Protein AF-A0A075MMC0-F1 (afdb_monomer_lite)

InterPro domains:
  IPR011051 RmlC-like cupin domain superfamily [SSF51182] (1-125)
  IPR016305 Mannose-6-phosphate isomerase [PR00714] (98-113)
  IPR016305 Mannose-6-phosphate isomerase [PR00714] (115-125)
  IPR016305 Mannose-6-phosphate isomerase [PTHR10309] (1-125)
  IPR046458 Phosphomannose isomerase type I, helical insertion domain [PF20512] (20-115)

Radius of gyration: 14.95 Å; chains: 1; bounding box: 38×43×37 Å

Foldseek 3Di:
DPPLVLLLLLCVLQVLLVVQQDVVLSCCLNVLQDPPDDPPDPNNVSNVVSVCSSLVSLVPDDLVSLQVSLVVNLVCCVVPVVSQVVSPVCLSVVLVVVCVVVPSDSCSPCVRRPDDPDDDDVPGD

Organism: Candida albicans (NCBI:txid5476)

Structure (mmCIF, N/CA/C/O backbone):
data_AF-A0A075MMC0-F1
#
_entry.id   AF-A0A075MMC0-F1
#
loop_
_atom_site.group_PDB
_atom_site.id
_atom_site.type_symbol
_atom_site.label_atom_id
_atom_site.label_alt_id
_atom_site.label_comp_id
_atom_site.label_asym_id
_atom_site.label_entity_id
_atom_site.label_seq_id
_atom_site.pdbx_PDB_ins_code
_atom_site.Cartn_x
_atom_site.Cartn_y
_atom_site.Cartn_z
_atom_site.occupancy
_atom_site.B_iso_or_equiv
_atom_site.auth_seq_id
_atom_site.auth_comp_id
_atom_site.auth_asym_id
_atom_site.auth_atom_id
_atom_site.pdbx_PDB_model_num
ATOM 1 N N . PHE A 1 1 ? 8.161 -6.927 -3.912 1.00 97.19 1 PHE A N 1
ATOM 2 C CA . PHE A 1 1 ? 7.256 -5.763 -3.923 1.00 97.19 1 PHE A CA 1
ATOM 3 C C . PHE A 1 1 ? 6.341 -5.840 -5.132 1.00 97.19 1 PHE A C 1
ATOM 5 O O . PHE A 1 1 ? 6.739 -6.450 -6.124 1.00 97.19 1 PHE A O 1
ATOM 12 N N . LYS A 1 2 ? 5.139 -5.261 -5.037 1.00 98.06 2 LYS A N 1
ATOM 13 C CA . LYS A 1 2 ? 4.260 -5.041 -6.195 1.00 98.06 2 LYS A CA 1
ATOM 14 C C . LYS A 1 2 ? 4.931 -4.106 -7.220 1.00 98.06 2 LYS A C 1
ATOM 16 O O . LYS A 1 2 ? 5.864 -3.386 -6.848 1.00 98.06 2 LYS A O 1
ATOM 21 N N . PRO A 1 3 ? 4.483 -4.104 -8.488 1.00 98.00 3 PRO A N 1
ATOM 22 C CA . PRO A 1 3 ? 4.891 -3.106 -9.477 1.00 98.00 3 PRO A CA 1
ATOM 23 C C . PRO A 1 3 ? 4.698 -1.667 -8.972 1.00 98.00 3 PRO A C 1
ATOM 25 O O . PRO A 1 3 ? 3.774 -1.392 -8.204 1.00 98.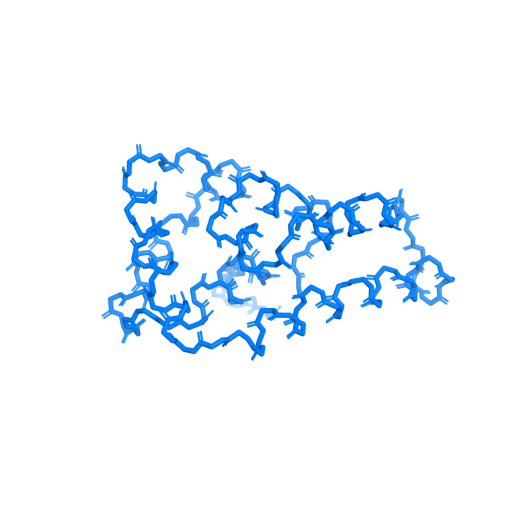00 3 PRO A O 1
ATOM 28 N N . LEU A 1 4 ? 5.580 -0.746 -9.375 1.00 97.88 4 LEU A N 1
ATOM 29 C CA . LEU A 1 4 ? 5.611 0.616 -8.819 1.00 97.88 4 LEU A CA 1
ATOM 30 C C . LEU A 1 4 ? 4.341 1.419 -9.132 1.00 97.88 4 LEU A C 1
ATOM 32 O O . LEU A 1 4 ? 3.922 2.223 -8.309 1.00 97.88 4 LEU A O 1
ATOM 36 N N . ASP A 1 5 ? 3.702 1.168 -10.272 1.00 97.06 5 ASP A N 1
ATOM 37 C CA . ASP A 1 5 ? 2.404 1.733 -10.649 1.00 97.06 5 ASP A CA 1
ATOM 38 C C . ASP A 1 5 ? 1.282 1.276 -9.701 1.00 97.06 5 ASP A C 1
ATOM 40 O O . ASP A 1 5 ? 0.471 2.091 -9.253 1.00 97.06 5 ASP A O 1
ATOM 44 N N . GLN A 1 6 ? 1.278 -0.001 -9.300 1.00 97.38 6 GLN A N 1
ATOM 45 C CA . GLN A 1 6 ? 0.334 -0.507 -8.300 1.00 97.38 6 GLN A CA 1
ATOM 46 C C . GLN A 1 6 ? 0.608 0.075 -6.913 1.00 97.38 6 GLN A C 1
ATOM 48 O O . GLN A 1 6 ? -0.334 0.376 -6.177 1.00 97.38 6 GLN A O 1
ATOM 53 N N . LEU A 1 7 ? 1.880 0.252 -6.546 1.00 98.12 7 LEU A N 1
ATOM 54 C CA . LEU A 1 7 ? 2.247 0.898 -5.285 1.00 98.12 7 LEU A CA 1
ATOM 55 C C . LEU A 1 7 ? 1.832 2.370 -5.271 1.00 98.12 7 LEU A C 1
ATOM 57 O O . LEU A 1 7 ? 1.249 2.811 -4.288 1.00 98.12 7 LEU A O 1
ATOM 61 N N . ALA A 1 8 ? 2.050 3.104 -6.364 1.00 98.00 8 ALA A N 1
ATOM 62 C CA . ALA A 1 8 ? 1.614 4.491 -6.509 1.00 98.00 8 ALA A CA 1
ATOM 63 C C . ALA A 1 8 ? 0.089 4.622 -6.371 1.00 98.00 8 ALA A C 1
ATOM 65 O O . ALA A 1 8 ? -0.395 5.471 -5.619 1.00 98.00 8 ALA A O 1
ATOM 66 N N . LYS A 1 9 ? -0.676 3.732 -7.021 1.00 97.56 9 LYS A N 1
ATOM 67 C CA . LYS A 1 9 ? -2.131 3.648 -6.832 1.00 97.56 9 LYS A CA 1
ATOM 68 C C . LYS A 1 9 ? -2.478 3.379 -5.367 1.00 97.56 9 LYS A C 1
ATOM 70 O O . LYS A 1 9 ? -3.235 4.129 -4.775 1.00 97.56 9 LYS A O 1
ATOM 75 N N . THR A 1 10 ? -1.869 2.372 -4.750 1.00 98.06 10 THR A N 1
ATOM 76 C CA . THR A 1 10 ? -2.157 1.993 -3.356 1.00 98.06 10 THR A CA 1
ATOM 77 C C . THR A 1 10 ? -1.867 3.131 -2.367 1.00 98.06 10 THR A C 1
ATOM 79 O O . THR A 1 10 ? -2.685 3.403 -1.494 1.00 98.06 10 THR A O 1
ATOM 82 N N . LEU A 1 11 ? -0.738 3.831 -2.526 1.00 98.12 11 LEU A N 1
ATOM 83 C CA . LEU A 1 11 ? -0.342 4.973 -1.689 1.00 98.12 11 LEU A CA 1
ATOM 84 C C . LEU A 1 11 ? -1.286 6.176 -1.820 1.00 98.12 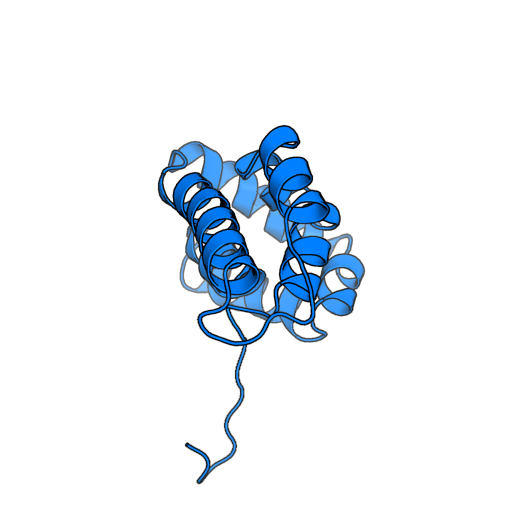11 LEU A C 1
ATOM 86 O O . LEU A 1 11 ? -1.406 6.965 -0.886 1.00 98.12 11 LEU A O 1
ATOM 90 N N . THR A 1 12 ? -1.944 6.332 -2.969 1.00 97.69 12 THR A N 1
ATOM 91 C CA . THR A 1 12 ? -2.871 7.446 -3.222 1.00 97.69 12 THR A CA 1
ATOM 92 C C . THR A 1 12 ? -4.321 7.095 -2.905 1.00 97.69 12 THR A C 1
ATOM 94 O O . THR A 1 12 ? -5.094 7.987 -2.569 1.00 97.69 12 THR A O 1
ATOM 97 N N . THR A 1 13 ? -4.703 5.816 -2.970 1.00 97.31 13 THR A N 1
ATOM 98 C CA . THR A 1 13 ? -6.092 5.385 -2.761 1.00 97.31 13 THR A CA 1
ATOM 99 C C . THR A 1 13 ? -6.383 4.847 -1.367 1.00 97.31 13 THR A C 1
ATOM 101 O O . THR A 1 13 ? -7.552 4.799 -1.003 1.00 97.31 13 THR A O 1
ATOM 104 N N . VAL A 1 14 ? -5.377 4.407 -0.599 1.00 98.19 14 VAL A N 1
ATOM 105 C CA . VAL A 1 14 ? -5.561 3.864 0.761 1.00 98.19 14 VAL A CA 1
ATOM 106 C C . VAL A 1 14 ? -5.159 4.922 1.798 1.00 98.19 14 VAL A C 1
ATOM 108 O O . VAL A 1 14 ? -3.960 5.096 2.044 1.00 98.19 14 VAL A O 1
ATOM 111 N N . PRO A 1 15 ? -6.122 5.624 2.431 1.00 98.06 15 PRO A N 1
ATOM 112 C CA . PRO A 1 15 ? -5.831 6.750 3.320 1.00 98.06 15 PRO A CA 1
ATOM 113 C C . PRO A 1 15 ? -4.973 6.362 4.518 1.00 98.06 15 PRO A C 1
ATOM 115 O O . PRO A 1 15 ? -4.057 7.088 4.880 1.00 98.06 15 PRO A O 1
ATOM 118 N N . GLU A 1 16 ? -5.210 5.188 5.104 1.00 98.50 16 GLU A N 1
ATOM 119 C CA . GLU A 1 16 ? -4.507 4.764 6.313 1.00 98.50 16 GLU A CA 1
ATOM 120 C C . GLU A 1 16 ? -3.016 4.528 6.051 1.00 98.50 16 GLU A C 1
ATOM 122 O O . GLU A 1 16 ? -2.187 4.821 6.912 1.00 98.50 16 GLU A O 1
ATOM 127 N N . LEU A 1 17 ? -2.676 4.042 4.851 1.00 98.56 17 LEU A N 1
ATOM 128 C CA . LEU A 1 17 ? -1.292 3.911 4.405 1.00 98.56 17 LEU A CA 1
ATOM 129 C C . LEU A 1 17 ? -0.697 5.284 4.070 1.00 98.56 17 LEU A C 1
ATOM 131 O O . LEU A 1 17 ? 0.430 5.559 4.472 1.00 98.56 17 LEU A O 1
ATOM 135 N N . ASN A 1 18 ? -1.442 6.148 3.373 1.00 98.31 18 ASN A N 1
ATOM 136 C CA . ASN A 1 18 ? -0.994 7.508 3.070 1.00 98.31 18 ASN A CA 1
ATOM 137 C C . ASN A 1 18 ? -0.651 8.285 4.353 1.00 98.31 18 ASN A C 1
ATOM 139 O O . ASN A 1 18 ? 0.439 8.840 4.445 1.00 98.31 18 ASN A O 1
ATOM 143 N N . GLU A 1 19 ? -1.514 8.235 5.373 1.00 98.25 19 GLU A N 1
ATOM 144 C CA . GLU A 1 19 ? -1.306 8.884 6.674 1.00 98.25 19 GLU A CA 1
ATOM 145 C C . GLU A 1 19 ? -0.014 8.412 7.368 1.00 98.25 19 GLU A C 1
ATOM 147 O O . GLU A 1 19 ? 0.698 9.227 7.954 1.00 98.25 19 GLU A O 1
ATOM 152 N N . ILE A 1 20 ? 0.327 7.119 7.272 1.00 98.12 20 ILE A N 1
ATOM 153 C CA . ILE A 1 20 ? 1.578 6.575 7.830 1.00 98.12 20 ILE A CA 1
ATOM 154 C C . ILE A 1 20 ? 2.796 7.110 7.071 1.00 98.12 20 ILE A C 1
ATOM 156 O O . ILE A 1 20 ? 3.784 7.527 7.678 1.00 98.12 20 ILE A O 1
ATOM 160 N N . ILE A 1 21 ? 2.749 7.076 5.738 1.00 98.44 21 ILE A N 1
ATOM 161 C CA . ILE A 1 21 ? 3.881 7.466 4.889 1.00 98.44 21 ILE A CA 1
ATOM 162 C C . ILE A 1 21 ? 4.098 8.988 4.924 1.00 98.44 21 ILE A C 1
ATOM 164 O O . ILE A 1 21 ? 5.238 9.450 5.027 1.00 98.44 21 ILE A O 1
ATOM 168 N N . GLY A 1 22 ? 3.008 9.751 4.940 1.00 98.19 22 GLY A N 1
ATOM 169 C CA . GLY A 1 22 ? 2.966 11.204 4.844 1.00 98.19 22 GLY A CA 1
ATOM 170 C C . GLY A 1 22 ? 2.861 11.675 3.394 1.00 98.19 22 GLY A C 1
ATOM 171 O O . GLY A 1 22 ? 3.584 11.187 2.523 1.00 98.19 22 GLY A O 1
ATOM 172 N N . GLN A 1 23 ? 1.989 12.660 3.157 1.00 97.69 23 GLN A N 1
ATOM 173 C CA . GLN A 1 23 ? 1.662 13.162 1.820 1.00 97.69 23 GLN A CA 1
ATOM 174 C C . GLN A 1 23 ? 2.906 13.596 1.027 1.00 97.69 23 GLN A C 1
ATOM 176 O O . GLN A 1 23 ? 3.052 13.193 -0.120 1.00 97.69 23 GLN A O 1
ATOM 181 N N . ASP A 1 24 ? 3.854 14.297 1.656 1.00 98.12 24 ASP A N 1
ATOM 182 C CA . ASP A 1 24 ? 5.091 14.742 0.995 1.00 98.12 24 ASP A CA 1
ATOM 183 C C . ASP A 1 24 ? 5.904 13.575 0.405 1.00 98.12 24 ASP A C 1
ATOM 185 O O . ASP A 1 24 ? 6.429 13.667 -0.703 1.00 98.12 24 ASP A O 1
ATOM 189 N N . LEU A 1 25 ? 5.998 12.454 1.131 1.00 98.38 25 LEU A N 1
ATOM 190 C CA . LEU A 1 25 ? 6.743 11.275 0.680 1.00 98.38 25 LEU A CA 1
ATOM 191 C C . LEU A 1 25 ? 5.942 10.449 -0.335 1.00 98.38 25 LEU A C 1
ATOM 193 O O . LEU A 1 25 ? 6.533 9.829 -1.222 1.00 98.38 25 LEU A O 1
ATOM 197 N N . VAL A 1 26 ? 4.610 10.451 -0.236 1.00 98.50 26 VAL A N 1
ATOM 198 C CA . VAL A 1 26 ? 3.735 9.879 -1.269 1.00 98.50 26 VAL A CA 1
ATOM 199 C C . VAL A 1 26 ? 3.910 10.641 -2.581 1.00 98.50 26 VAL A C 1
ATOM 201 O O . VAL A 1 26 ? 4.142 10.013 -3.613 1.00 98.50 26 VAL A O 1
ATOM 204 N N . ASP A 1 27 ? 3.888 11.972 -2.543 1.00 98.50 27 ASP A N 1
ATOM 205 C CA . ASP A 1 27 ? 4.083 12.817 -3.721 1.00 98.50 27 ASP A CA 1
ATOM 206 C C . ASP A 1 27 ? 5.495 12.667 -4.297 1.00 98.50 27 ASP A C 1
ATOM 208 O O . ASP A 1 27 ? 5.652 12.547 -5.515 1.00 98.50 27 ASP A O 1
ATOM 212 N N . GLU A 1 28 ? 6.524 12.584 -3.443 1.00 98.38 28 GLU A N 1
ATOM 213 C CA . GLU A 1 28 ? 7.898 12.284 -3.868 1.00 98.38 28 GLU A CA 1
ATOM 214 C C . GLU A 1 28 ? 7.971 10.936 -4.603 1.00 98.38 28 GLU A C 1
ATOM 216 O O . GLU A 1 28 ? 8.594 10.837 -5.660 1.00 98.38 28 GLU A O 1
ATOM 221 N N . PHE A 1 29 ? 7.316 9.895 -4.079 1.00 98.50 29 PHE A N 1
ATOM 222 C CA . PHE A 1 29 ? 7.296 8.581 -4.717 1.00 98.50 29 PHE A CA 1
ATOM 223 C C . PHE A 1 29 ? 6.566 8.625 -6.064 1.00 98.50 29 PHE A C 1
ATOM 225 O O . PHE A 1 29 ? 7.134 8.229 -7.078 1.00 98.50 29 PHE A O 1
ATOM 232 N N . VAL A 1 30 ? 5.331 9.133 -6.094 1.00 97.88 30 VAL A N 1
ATOM 233 C CA . VAL A 1 30 ? 4.472 9.133 -7.290 1.00 97.88 30 VAL A CA 1
ATOM 234 C C . VAL A 1 30 ? 5.068 9.980 -8.417 1.00 97.88 30 VAL A C 1
ATOM 236 O O . VAL A 1 30 ? 5.026 9.566 -9.573 1.00 97.88 30 VAL A O 1
ATOM 239 N N . SER A 1 31 ? 5.645 11.140 -8.097 1.00 97.50 31 SER A N 1
ATOM 240 C CA . SER A 1 31 ? 6.285 12.016 -9.091 1.00 97.50 31 SER A CA 1
ATOM 241 C C . SER A 1 31 ? 7.694 11.563 -9.485 1.00 97.50 31 SER A C 1
ATOM 243 O O . SER A 1 31 ? 8.150 11.856 -10.591 1.00 97.50 31 SER A O 1
ATOM 245 N N . GLY A 1 32 ? 8.393 10.867 -8.585 1.00 96.88 32 GLY A N 1
ATOM 246 C CA . GLY A 1 32 ? 9.782 10.466 -8.770 1.00 96.88 32 GLY A CA 1
ATOM 247 C C . GLY A 1 32 ? 9.966 9.144 -9.512 1.00 96.88 32 GLY A C 1
ATOM 248 O O . GLY A 1 32 ? 11.019 8.952 -10.127 1.00 96.88 32 GLY A O 1
ATOM 249 N N . ILE A 1 33 ? 8.983 8.235 -9.471 1.00 97.56 33 ILE A N 1
ATOM 250 C CA . ILE A 1 33 ? 9.102 6.954 -10.174 1.00 97.56 33 ILE A CA 1
ATOM 251 C C . ILE A 1 33 ? 9.096 7.138 -11.695 1.00 97.56 33 ILE A C 1
ATOM 253 O O . ILE A 1 33 ? 8.304 7.894 -12.255 1.00 97.56 33 ILE A O 1
ATOM 257 N N . LYS A 1 34 ? 9.959 6.392 -12.389 1.00 97.19 34 LYS A N 1
ATOM 258 C CA . LYS A 1 34 ? 10.009 6.364 -13.858 1.00 97.19 34 LYS A CA 1
ATOM 259 C C . LYS A 1 34 ? 9.829 4.956 -14.398 1.00 97.19 34 LYS A C 1
ATOM 261 O O . LYS A 1 34 ? 10.546 4.039 -14.003 1.00 97.19 34 LYS A O 1
ATOM 266 N N . LEU A 1 35 ? 8.866 4.794 -15.304 1.00 95.06 35 LEU A N 1
ATOM 267 C CA . LEU A 1 35 ? 8.512 3.528 -15.944 1.00 95.06 35 LEU A CA 1
ATOM 268 C C . LEU A 1 35 ? 8.323 3.739 -17.463 1.00 95.06 35 LEU A C 1
ATOM 270 O O . LEU A 1 35 ? 7.724 4.746 -17.844 1.00 95.06 35 LEU A O 1
ATOM 274 N N . PRO A 1 36 ? 8.764 2.803 -18.328 1.00 95.19 36 PRO A N 1
ATOM 275 C CA . PRO A 1 36 ? 9.578 1.632 -18.002 1.00 95.19 36 PRO A CA 1
ATOM 276 C C . PRO A 1 36 ? 11.019 2.036 -17.648 1.00 95.19 36 PRO A C 1
ATOM 278 O O . PRO A 1 36 ? 11.552 2.997 -18.192 1.00 95.19 36 PRO A O 1
ATOM 281 N N . ALA A 1 37 ? 11.654 1.284 -16.750 1.00 95.69 37 ALA A N 1
ATOM 282 C CA . ALA A 1 37 ? 13.066 1.441 -16.412 1.00 95.69 37 ALA A CA 1
ATOM 283 C C . ALA A 1 37 ? 13.777 0.097 -16.588 1.00 95.69 37 ALA A C 1
ATOM 285 O O . ALA A 1 37 ? 13.314 -0.926 -16.080 1.00 95.69 37 ALA A O 1
ATOM 286 N N . GLU A 1 38 ? 14.897 0.093 -17.305 1.00 96.44 38 GLU A N 1
ATOM 287 C CA . GLU A 1 38 ? 15.723 -1.105 -17.455 1.00 96.44 38 GLU A CA 1
ATOM 288 C C . GLU A 1 38 ? 16.441 -1.433 -16.142 1.00 96.44 38 GLU A C 1
ATOM 290 O O . GLU A 1 38 ? 16.885 -0.537 -15.417 1.00 96.44 38 GLU A O 1
ATOM 295 N N . VAL A 1 39 ? 16.580 -2.721 -15.831 1.00 96.12 39 VAL A N 1
ATOM 296 C CA . VAL A 1 39 ? 17.253 -3.175 -14.608 1.00 96.12 39 VAL A CA 1
ATOM 297 C C . VAL A 1 39 ? 18.707 -2.694 -14.603 1.00 96.12 39 VAL A C 1
ATOM 299 O O . VAL A 1 39 ? 19.448 -2.930 -15.552 1.00 96.12 39 VAL A O 1
ATOM 302 N N . GLY A 1 40 ? 19.120 -2.028 -13.523 1.00 95.69 40 GLY A N 1
ATOM 303 C CA . GLY A 1 40 ? 20.462 -1.455 -13.377 1.00 95.69 40 GLY A CA 1
ATOM 304 C C . GLY A 1 40 ? 20.645 -0.062 -13.991 1.00 95.69 40 GLY A C 1
ATOM 305 O O . GLY A 1 40 ? 21.691 0.551 -13.784 1.00 95.69 40 GLY A O 1
ATOM 306 N N . SER A 1 41 ? 19.640 0.472 -14.693 1.00 97.88 41 SER A N 1
ATOM 307 C CA . SER A 1 41 ? 19.643 1.865 -15.151 1.00 97.88 41 SER A CA 1
ATOM 308 C C . SER A 1 41 ? 19.590 2.846 -13.973 1.00 97.88 41 SER A C 1
ATOM 310 O O . SER A 1 41 ? 19.198 2.501 -12.854 1.00 97.88 41 SER A O 1
ATOM 312 N N . GLN A 1 42 ? 19.941 4.110 -14.226 1.00 97.50 42 GLN A N 1
ATOM 313 C CA . GLN A 1 42 ? 19.850 5.156 -13.203 1.00 97.50 42 GLN A CA 1
ATOM 314 C C . GLN A 1 42 ? 18.411 5.346 -12.693 1.00 97.50 42 GLN A C 1
ATOM 316 O O . GLN A 1 42 ? 18.217 5.619 -11.506 1.00 97.50 42 GLN A O 1
ATOM 321 N N . ASP A 1 43 ? 17.416 5.152 -13.561 1.00 97.75 43 ASP A N 1
ATOM 322 C CA . ASP A 1 43 ? 16.001 5.218 -13.200 1.00 97.75 43 ASP A CA 1
ATOM 323 C C . ASP A 1 43 ? 15.593 4.034 -12.303 1.00 97.75 43 ASP A C 1
ATOM 325 O O . ASP A 1 43 ? 14.942 4.263 -11.288 1.00 97.75 43 ASP A O 1
ATOM 329 N N . ASP A 1 44 ? 16.055 2.800 -12.563 1.00 97.81 44 ASP A N 1
ATOM 330 C CA . ASP A 1 44 ? 15.840 1.650 -11.654 1.00 97.81 44 ASP A CA 1
ATOM 331 C C . ASP A 1 44 ? 16.477 1.896 -10.277 1.00 97.81 44 ASP A C 1
ATOM 333 O O . ASP A 1 44 ? 15.842 1.704 -9.238 1.00 97.81 44 ASP A O 1
ATOM 337 N N . VAL A 1 45 ? 17.713 2.403 -10.242 1.00 98.12 45 VAL A N 1
ATOM 338 C CA . VAL A 1 45 ? 18.392 2.749 -8.982 1.00 98.12 45 VAL A CA 1
ATOM 339 C C . VAL A 1 45 ? 17.612 3.813 -8.203 1.00 98.12 45 VAL A C 1
ATOM 341 O O . VAL A 1 45 ? 17.451 3.691 -6.987 1.00 98.12 45 VAL A O 1
ATOM 344 N N . ASN A 1 46 ? 17.113 4.849 -8.879 1.00 98.19 46 ASN A N 1
ATOM 345 C CA . ASN A 1 46 ? 16.334 5.911 -8.243 1.00 98.19 46 ASN A CA 1
ATOM 346 C C . ASN A 1 46 ? 14.966 5.405 -7.762 1.00 98.19 46 ASN A C 1
ATOM 348 O O . ASN A 1 46 ? 14.593 5.663 -6.617 1.00 98.19 46 ASN A O 1
ATOM 352 N N . ASN A 1 47 ? 14.274 4.601 -8.569 1.00 98.25 47 ASN A N 1
ATOM 353 C CA . ASN A 1 47 ? 13.020 3.947 -8.202 1.00 98.25 47 ASN A CA 1
ATOM 354 C C . ASN A 1 47 ? 13.170 3.095 -6.930 1.00 98.25 47 ASN A C 1
ATOM 356 O O . ASN A 1 47 ? 12.348 3.178 -6.015 1.00 98.25 47 ASN A O 1
ATOM 360 N N . ARG A 1 48 ? 14.250 2.307 -6.826 1.00 98.19 48 ARG A N 1
ATOM 361 C CA . ARG A 1 48 ? 14.543 1.498 -5.630 1.00 98.19 48 ARG A CA 1
ATOM 362 C C . ARG A 1 48 ? 14.807 2.352 -4.396 1.00 98.19 48 ARG A C 1
ATOM 364 O O . ARG A 1 48 ? 14.370 1.978 -3.311 1.00 98.19 48 ARG A O 1
ATOM 371 N N . LYS A 1 49 ? 15.486 3.495 -4.542 1.00 98.50 49 LYS A N 1
ATOM 372 C CA . LYS A 1 49 ? 15.709 4.441 -3.433 1.00 98.50 49 LYS A CA 1
ATOM 373 C C . LYS A 1 49 ? 14.395 5.038 -2.931 1.00 98.50 49 LYS A C 1
ATOM 375 O O . LYS A 1 49 ? 14.192 5.099 -1.723 1.00 98.50 49 LYS A O 1
ATOM 380 N N . LEU A 1 50 ? 13.495 5.432 -3.832 1.00 98.56 50 LEU A N 1
ATOM 381 C CA . LEU A 1 50 ? 12.166 5.930 -3.460 1.00 98.56 50 LEU A CA 1
ATOM 382 C C . LEU A 1 50 ? 11.359 4.853 -2.726 1.00 98.56 50 LEU A C 1
ATOM 384 O O . LEU A 1 50 ? 10.820 5.105 -1.650 1.00 98.56 50 LEU A O 1
ATOM 388 N N . LEU A 1 51 ? 11.358 3.624 -3.247 1.00 98.50 51 LEU A N 1
ATOM 389 C CA . LEU A 1 51 ? 10.713 2.487 -2.591 1.00 98.50 51 LEU A CA 1
ATOM 390 C C . LEU A 1 51 ? 11.307 2.204 -1.203 1.00 98.50 51 LEU A C 1
ATOM 392 O O . LEU A 1 51 ? 10.565 1.947 -0.257 1.00 98.50 51 LEU A O 1
ATOM 396 N N . GLN A 1 52 ? 12.632 2.290 -1.061 1.00 98.56 52 GLN A N 1
ATOM 397 C CA . GLN A 1 52 ? 13.310 2.130 0.223 1.00 98.56 52 GLN A CA 1
ATOM 398 C C . GLN A 1 52 ? 12.869 3.194 1.234 1.00 98.56 52 GLN A C 1
ATOM 400 O O . GLN A 1 52 ? 12.660 2.852 2.395 1.00 98.56 52 GLN A O 1
ATOM 405 N N . LYS A 1 53 ? 12.701 4.457 0.819 1.00 98.50 53 LYS A N 1
ATOM 406 C CA . LYS A 1 53 ? 12.202 5.521 1.704 1.00 98.50 53 LYS A CA 1
ATOM 407 C C . LYS A 1 53 ? 10.790 5.220 2.204 1.00 98.50 53 LYS A C 1
ATOM 409 O O . LYS A 1 53 ? 10.562 5.271 3.409 1.00 98.50 53 LYS A O 1
ATOM 414 N N . VAL A 1 54 ? 9.873 4.863 1.302 1.00 98.56 54 VAL A N 1
ATOM 415 C CA . VAL A 1 54 ? 8.481 4.515 1.648 1.00 98.56 54 VAL A CA 1
ATOM 416 C C . VAL A 1 54 ? 8.445 3.321 2.601 1.00 98.56 54 VAL A C 1
ATOM 418 O O . VAL A 1 54 ? 7.835 3.386 3.666 1.00 98.56 54 VAL A O 1
ATOM 421 N N . PHE A 1 55 ? 9.149 2.240 2.260 1.00 98.50 55 PHE A N 1
ATOM 422 C CA . PHE A 1 55 ? 9.183 1.042 3.095 1.00 98.50 55 PHE A CA 1
ATOM 423 C C . PHE A 1 55 ? 9.843 1.308 4.453 1.00 98.50 55 PHE A C 1
ATOM 425 O O . PHE A 1 55 ? 9.329 0.890 5.486 1.00 98.50 55 PHE A O 1
ATOM 432 N N . GLY A 1 56 ? 10.950 2.054 4.471 1.00 98.38 56 GLY A N 1
ATOM 433 C CA . GLY A 1 56 ? 11.642 2.445 5.695 1.00 98.38 56 GLY A CA 1
ATOM 434 C C . GLY A 1 56 ? 10.767 3.295 6.612 1.00 98.38 56 GLY A C 1
ATOM 435 O O . GLY A 1 56 ? 10.717 3.029 7.809 1.00 98.38 56 GLY A O 1
ATOM 436 N N . LYS A 1 57 ? 10.028 4.266 6.064 1.00 98.56 57 LYS A N 1
ATOM 437 C CA . LYS A 1 57 ? 9.075 5.083 6.825 1.00 98.56 57 LYS A CA 1
ATOM 438 C C . LYS A 1 57 ? 8.011 4.219 7.508 1.00 98.56 57 LYS A C 1
ATOM 440 O O . LYS A 1 57 ? 7.793 4.378 8.706 1.00 98.56 57 LYS A O 1
ATOM 445 N N . LEU A 1 58 ? 7.409 3.278 6.777 1.00 98.38 58 LEU A N 1
ATOM 446 C CA . LEU A 1 58 ? 6.428 2.342 7.334 1.00 98.38 58 LEU A CA 1
ATOM 447 C C . LEU A 1 58 ? 7.028 1.501 8.468 1.00 98.38 58 LEU A C 1
ATOM 449 O O . LEU A 1 58 ? 6.486 1.482 9.566 1.00 98.38 58 LEU A O 1
ATOM 453 N N . MET A 1 59 ? 8.168 0.848 8.225 1.00 98.06 59 MET A N 1
ATOM 454 C CA . MET A 1 59 ? 8.769 -0.092 9.181 1.00 98.06 59 MET A CA 1
ATOM 455 C C . MET A 1 59 ? 9.331 0.561 10.454 1.00 98.06 59 MET A C 1
ATOM 457 O O . MET A 1 59 ? 9.627 -0.150 11.406 1.00 98.06 59 MET A O 1
ATOM 461 N N . ASN A 1 60 ? 9.502 1.886 10.470 1.00 98.00 60 ASN A N 1
ATOM 462 C CA . ASN A 1 60 ? 9.950 2.649 11.644 1.00 98.00 60 ASN A CA 1
ATOM 463 C C . ASN A 1 60 ? 8.816 3.477 12.277 1.00 98.00 60 ASN A C 1
ATOM 465 O O . ASN A 1 60 ? 9.081 4.368 13.084 1.00 98.00 60 ASN A O 1
ATOM 469 N N . THR A 1 61 ? 7.566 3.242 11.875 1.00 98.06 61 THR A N 1
ATOM 470 C CA . THR A 1 61 ? 6.404 3.882 12.497 1.00 98.06 61 THR A CA 1
ATOM 471 C C . THR A 1 61 ? 6.128 3.246 13.855 1.00 98.06 61 THR A C 1
ATOM 473 O O . THR A 1 61 ? 6.266 2.038 14.010 1.00 98.06 61 THR A O 1
ATOM 476 N N . ASP A 1 62 ? 5.742 4.070 14.826 1.00 98.00 62 ASP A N 1
ATOM 477 C CA . ASP A 1 62 ? 5.422 3.634 16.183 1.00 98.00 62 ASP A CA 1
ATOM 478 C C . ASP A 1 62 ? 4.259 2.623 16.219 1.00 98.00 62 ASP A C 1
ATOM 480 O O . ASP A 1 62 ? 3.269 2.763 15.493 1.00 98.00 62 ASP A O 1
ATOM 484 N N . ASP A 1 63 ? 4.370 1.621 17.092 1.00 96.81 63 ASP A N 1
ATOM 485 C CA . ASP A 1 63 ? 3.406 0.524 17.205 1.00 96.81 63 ASP A CA 1
ATOM 486 C C . ASP A 1 63 ? 1.988 1.009 17.542 1.00 96.81 63 ASP A C 1
ATOM 488 O O . ASP A 1 63 ? 1.010 0.423 17.069 1.00 96.81 63 ASP A O 1
ATOM 492 N N . ASP A 1 64 ? 1.835 2.075 18.333 1.00 97.75 64 ASP A N 1
ATOM 493 C CA . ASP A 1 64 ? 0.514 2.597 18.681 1.00 97.75 64 ASP A CA 1
ATOM 494 C C . ASP A 1 64 ? -0.140 3.293 17.486 1.00 97.75 64 ASP A C 1
ATOM 496 O O . ASP A 1 64 ? -1.352 3.166 17.284 1.00 97.75 64 ASP A O 1
ATOM 500 N N . VAL A 1 65 ? 0.655 3.947 16.634 1.00 98.12 65 VAL A N 1
ATOM 501 C CA . VAL A 1 65 ? 0.175 4.475 15.349 1.00 98.12 65 VAL A CA 1
ATOM 502 C C . VAL A 1 65 ? -0.247 3.323 14.439 1.00 98.12 65 VAL A C 1
ATOM 504 O O . VAL A 1 65 ? -1.351 3.356 13.897 1.00 98.12 65 VAL A O 1
ATOM 507 N N . ILE A 1 66 ? 0.560 2.264 14.318 1.00 98.31 66 ILE A N 1
ATOM 508 C CA . ILE A 1 66 ? 0.196 1.084 13.517 1.00 98.31 66 ILE A CA 1
ATOM 509 C C . ILE A 1 66 ? -1.118 0.462 14.010 1.00 98.31 66 ILE A C 1
ATOM 511 O O . ILE A 1 66 ? -2.004 0.179 13.200 1.00 98.31 66 ILE A O 1
ATOM 515 N N . LYS A 1 67 ? -1.316 0.309 15.324 1.00 98.00 67 LYS A N 1
ATOM 516 C CA . LYS A 1 67 ? -2.571 -0.224 15.885 1.00 98.00 67 LYS A CA 1
ATOM 517 C C . LYS A 1 67 ? -3.786 0.640 15.552 1.00 98.00 67 LYS A C 1
ATOM 519 O O . LYS A 1 67 ? -4.835 0.112 15.186 1.00 98.00 67 LYS A O 1
ATOM 524 N N . GLN A 1 68 ? -3.657 1.962 15.645 1.00 98.25 68 GLN A N 1
ATOM 525 C CA . GLN A 1 68 ? -4.743 2.884 15.298 1.00 98.25 68 GLN A CA 1
ATOM 526 C C . GLN A 1 68 ? -5.079 2.817 13.806 1.00 98.25 68 GLN A C 1
ATOM 528 O O . GLN A 1 68 ? -6.248 2.716 13.428 1.00 98.25 68 GLN A O 1
ATOM 533 N N . GLN A 1 69 ? -4.057 2.827 12.953 1.00 98.56 69 GLN A N 1
ATOM 534 C CA . GLN A 1 69 ? -4.239 2.812 11.506 1.00 98.56 69 GLN A CA 1
ATOM 535 C C . GLN A 1 69 ? -4.751 1.458 11.004 1.00 98.56 69 GLN A C 1
ATOM 537 O O . GLN A 1 69 ? -5.585 1.428 10.103 1.00 98.56 69 GLN A O 1
ATOM 542 N N . THR A 1 70 ? -4.332 0.338 11.600 1.00 98.25 70 THR A N 1
ATOM 543 C CA . THR A 1 70 ? -4.885 -0.990 11.271 1.00 98.25 70 THR A CA 1
ATOM 544 C C . THR A 1 70 ? -6.368 -1.092 11.625 1.00 98.25 70 THR A C 1
ATOM 546 O O . THR A 1 70 ? -7.132 -1.643 10.838 1.00 98.25 70 THR A O 1
ATOM 549 N N . ALA A 1 71 ? -6.810 -0.528 12.755 1.00 97.56 71 ALA A N 1
ATOM 550 C CA . ALA A 1 71 ? -8.229 -0.520 13.116 1.00 97.56 71 ALA A CA 1
ATOM 551 C C . ALA A 1 71 ? -9.080 0.229 12.072 1.00 97.56 71 ALA A C 1
ATOM 553 O O . ALA A 1 71 ? -10.087 -0.302 11.602 1.00 97.56 71 ALA A O 1
ATOM 554 N N . LYS A 1 72 ? -8.628 1.416 11.644 1.00 98.56 72 LYS A N 1
ATOM 555 C CA . LYS A 1 72 ? -9.264 2.182 10.557 1.00 98.56 72 LYS A CA 1
ATOM 556 C C . LYS A 1 72 ? -9.238 1.424 9.226 1.00 98.56 72 LYS A C 1
ATOM 558 O O . LYS A 1 72 ? -10.234 1.407 8.507 1.00 98.56 72 LYS A O 1
ATOM 563 N N . LEU A 1 73 ? -8.116 0.770 8.912 1.00 98.50 73 LEU A N 1
ATOM 564 C CA . LEU A 1 73 ? -7.943 -0.000 7.680 1.00 98.50 73 LEU A CA 1
ATOM 565 C C . LEU A 1 73 ? -8.987 -1.117 7.604 1.00 98.50 73 LEU A C 1
ATOM 567 O O . LEU A 1 73 ? -9.643 -1.271 6.577 1.00 98.50 73 LEU A O 1
ATOM 571 N N . LEU A 1 74 ? -9.177 -1.862 8.696 1.00 98.31 74 LEU A N 1
ATOM 572 C CA . LEU A 1 74 ? -10.181 -2.924 8.777 1.00 98.31 74 LEU A CA 1
ATOM 573 C C . LEU A 1 74 ? -11.591 -2.378 8.570 1.00 98.31 74 LEU A C 1
ATOM 575 O O . LEU A 1 74 ? -12.318 -2.903 7.727 1.00 98.31 74 LEU A O 1
ATOM 579 N N . GLU A 1 75 ? -11.946 -1.291 9.257 1.00 98.31 75 GLU A N 1
ATOM 580 C CA . GLU A 1 75 ? -13.242 -0.635 9.072 1.00 98.31 75 GLU A CA 1
ATOM 581 C C . GLU A 1 75 ? -13.461 -0.243 7.601 1.00 98.31 75 GLU A C 1
ATOM 583 O O . GLU A 1 75 ? -14.530 -0.482 7.034 1.00 98.31 75 GLU A O 1
ATOM 588 N N . ARG A 1 76 ? -12.429 0.289 6.932 1.00 98.38 76 ARG A N 1
ATOM 589 C CA . ARG A 1 76 ? -12.511 0.630 5.509 1.00 98.38 76 ARG A CA 1
ATOM 590 C C . ARG A 1 76 ? -12.677 -0.599 4.623 1.00 98.38 76 ARG A C 1
ATOM 592 O O . ARG A 1 76 ? -13.434 -0.525 3.660 1.00 98.38 76 ARG A O 1
ATOM 599 N N . THR A 1 77 ? -12.027 -1.728 4.922 1.00 98.00 77 THR A N 1
ATOM 600 C CA . THR A 1 77 ? -12.238 -2.961 4.134 1.00 98.00 77 THR A CA 1
ATOM 601 C C . THR A 1 77 ? -13.691 -3.435 4.175 1.00 98.00 77 THR A C 1
ATOM 603 O O . THR A 1 77 ? -14.159 -4.029 3.208 1.00 98.00 77 THR A O 1
ATOM 606 N N . GLU A 1 78 ? -14.412 -3.152 5.262 1.00 97.12 78 GLU A N 1
ATOM 607 C CA . GLU A 1 78 ? -15.826 -3.496 5.420 1.00 97.12 78 GLU A CA 1
ATOM 608 C C . GLU A 1 78 ? -16.751 -2.458 4.773 1.00 97.12 78 GLU A C 1
ATOM 610 O O . GLU A 1 78 ? -17.703 -2.820 4.081 1.00 97.12 78 GLU A O 1
ATOM 615 N N . ARG A 1 79 ? -16.469 -1.165 4.970 1.00 98.12 79 ARG A N 1
ATOM 616 C CA . ARG A 1 79 ? -17.312 -0.060 4.482 1.00 98.12 79 ARG A CA 1
ATOM 617 C C . ARG A 1 79 ? -17.124 0.238 2.997 1.00 98.12 79 ARG A C 1
ATOM 619 O O . ARG A 1 79 ? -18.089 0.553 2.305 1.00 98.12 79 ARG A O 1
ATOM 626 N N . GLU A 1 80 ? -15.890 0.159 2.514 1.00 97.81 80 GLU A N 1
ATOM 627 C CA . GLU A 1 80 ? -15.473 0.554 1.166 1.00 97.81 80 GLU A CA 1
ATOM 628 C C . GLU A 1 80 ? -14.607 -0.541 0.505 1.00 97.81 80 GLU A C 1
ATOM 630 O O . GLU A 1 80 ? -13.493 -0.273 0.044 1.00 97.81 80 GLU A O 1
ATOM 635 N N . PRO A 1 81 ? -15.092 -1.796 0.398 1.00 97.31 81 PRO A N 1
ATOM 636 C CA . PRO A 1 81 ? -14.297 -2.910 -0.129 1.00 97.31 81 PRO A CA 1
ATOM 637 C C . PRO A 1 81 ? -13.805 -2.671 -1.561 1.00 97.31 81 PRO A C 1
ATOM 639 O O . PRO A 1 81 ? -12.777 -3.219 -1.960 1.00 97.31 81 PRO A O 1
ATOM 642 N N . GLN A 1 82 ? -14.517 -1.849 -2.341 1.00 97.69 82 GLN A N 1
ATOM 643 C CA . GLN A 1 82 ? -14.167 -1.568 -3.731 1.00 97.69 82 GLN A CA 1
ATOM 644 C C . GLN A 1 82 ? -12.802 -0.879 -3.869 1.00 97.69 82 GLN A C 1
ATOM 646 O O . GLN A 1 82 ? -12.065 -1.209 -4.792 1.00 97.69 82 GLN A O 1
ATOM 651 N N . VAL A 1 83 ? -12.414 -0.027 -2.909 1.00 96.44 83 VAL A N 1
ATOM 652 C CA . VAL A 1 83 ? -11.096 0.636 -2.891 1.00 96.44 83 VAL A CA 1
ATOM 653 C C . VAL A 1 83 ? -9.963 -0.394 -2.932 1.00 96.44 83 VAL A C 1
ATOM 655 O O . VAL A 1 83 ? -8.977 -0.221 -3.646 1.00 96.44 83 VAL A O 1
ATOM 658 N N . PHE A 1 84 ? -10.125 -1.506 -2.210 1.00 97.75 84 PHE A N 1
ATOM 659 C CA . PHE A 1 84 ? -9.147 -2.593 -2.170 1.00 97.75 84 PHE A CA 1
ATOM 660 C C . PHE A 1 84 ? -9.285 -3.540 -3.363 1.00 97.75 84 PHE A C 1
ATOM 662 O O . PHE A 1 84 ? -8.272 -3.976 -3.908 1.00 97.75 84 PHE A O 1
ATOM 669 N N . LYS A 1 85 ? -10.517 -3.826 -3.809 1.00 97.31 85 LYS A N 1
ATOM 670 C CA . LYS A 1 85 ? -10.774 -4.687 -4.978 1.00 97.31 85 LYS A CA 1
ATOM 671 C C . LYS A 1 85 ? -10.237 -4.097 -6.278 1.00 97.31 85 LYS A C 1
ATOM 673 O O . LYS A 1 85 ? -9.796 -4.852 -7.140 1.00 97.31 85 LYS A O 1
ATOM 678 N N . ASP A 1 86 ? -10.205 -2.771 -6.384 1.00 96.19 86 ASP A N 1
ATOM 679 C CA . ASP A 1 86 ? -9.593 -2.054 -7.504 1.00 96.19 86 ASP A CA 1
ATOM 680 C C . ASP A 1 86 ? -8.058 -2.184 -7.534 1.00 96.19 86 ASP A C 1
ATOM 682 O O . ASP A 1 86 ? -7.440 -1.886 -8.561 1.00 96.19 86 ASP A O 1
ATOM 686 N N . ILE A 1 87 ? -7.429 -2.595 -6.426 1.00 96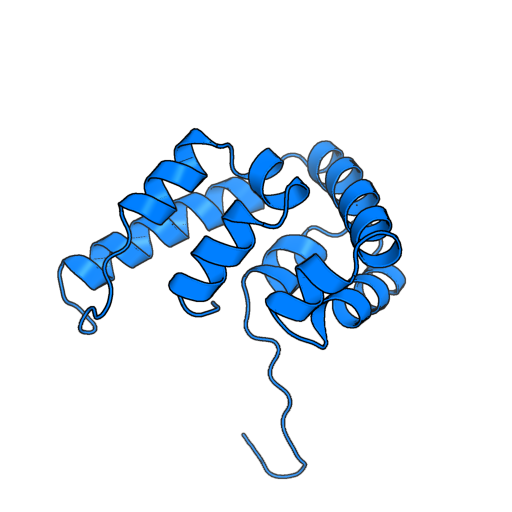.06 87 ILE A N 1
ATOM 687 C CA . ILE A 1 87 ? -5.996 -2.920 -6.348 1.00 96.06 87 ILE A CA 1
ATOM 688 C C . ILE A 1 87 ? -5.791 -4.414 -6.632 1.00 96.06 87 ILE A C 1
ATOM 690 O O . ILE A 1 87 ? -5.008 -4.776 -7.506 1.00 96.06 87 ILE A O 1
ATOM 694 N N . ASP A 1 88 ? -6.491 -5.282 -5.899 1.00 96.75 88 ASP A N 1
ATOM 695 C CA . ASP A 1 88 ? -6.587 -6.723 -6.150 1.00 96.75 88 ASP A CA 1
ATOM 696 C C . ASP A 1 88 ? -7.911 -7.227 -5.566 1.00 96.75 88 ASP A C 1
ATOM 698 O O . ASP A 1 88 ? -8.220 -6.993 -4.398 1.00 96.75 88 ASP A O 1
ATOM 702 N N . SER A 1 89 ? -8.684 -7.961 -6.367 1.00 97.56 89 SER A N 1
ATOM 703 C CA . SER A 1 89 ? -10.003 -8.486 -5.982 1.00 97.56 89 SER A CA 1
ATOM 704 C C . SER A 1 89 ? -10.038 -9.301 -4.680 1.00 97.56 89 SER A C 1
ATOM 706 O O . SER A 1 89 ? -11.105 -9.412 -4.087 1.00 97.56 89 SER A O 1
ATOM 708 N N . ARG A 1 90 ? -8.899 -9.861 -4.243 1.00 97.88 90 ARG A N 1
ATOM 709 C CA . ARG A 1 90 ? -8.750 -10.705 -3.043 1.00 97.88 90 ARG A CA 1
ATOM 710 C C . ARG A 1 90 ? -8.236 -9.931 -1.825 1.00 97.88 90 ARG A C 1
ATOM 712 O O . ARG A 1 90 ? -8.068 -10.511 -0.754 1.00 97.88 90 ARG A O 1
ATOM 719 N N . LEU A 1 91 ? -7.869 -8.662 -2.004 1.00 97.88 91 LEU A N 1
ATOM 720 C CA . LEU A 1 91 ? -7.169 -7.873 -0.995 1.00 97.88 91 LEU A CA 1
ATOM 721 C C . LEU A 1 91 ? -7.982 -7.611 0.284 1.00 97.88 91 LEU A C 1
ATOM 723 O O . LEU A 1 91 ? -7.402 -7.787 1.357 1.00 97.88 91 LEU A O 1
ATOM 727 N N . PRO A 1 92 ? -9.272 -7.216 0.242 1.00 98.12 92 PRO A N 1
ATOM 728 C CA . PRO A 1 92 ? -9.990 -6.923 1.481 1.00 98.12 92 PRO A CA 1
ATOM 729 C C . PRO A 1 92 ? -10.181 -8.184 2.329 1.00 98.12 92 PRO A C 1
ATOM 731 O O . PRO A 1 92 ? -9.936 -8.155 3.535 1.00 98.12 92 PRO A O 1
ATOM 734 N N . GLU A 1 93 ? -10.519 -9.318 1.709 1.00 98.06 93 GLU A N 1
ATOM 735 C CA . GLU A 1 93 ? -10.653 -10.593 2.414 1.00 98.06 93 GLU A CA 1
ATOM 736 C C . GLU A 1 93 ? -9.303 -11.086 2.969 1.00 98.06 93 GLU A C 1
ATOM 738 O O . GLU A 1 93 ? -9.260 -11.633 4.073 1.00 98.06 93 GLU A O 1
ATOM 743 N N . LEU A 1 94 ? -8.192 -10.852 2.254 1.00 98.38 94 LEU A N 1
ATOM 744 C CA . LEU A 1 94 ? -6.841 -11.154 2.742 1.00 98.38 94 LEU A CA 1
ATOM 745 C C . LEU A 1 94 ? -6.502 -10.348 4.006 1.00 98.38 94 LEU A C 1
ATOM 747 O O . LEU A 1 94 ? -6.043 -10.933 4.987 1.00 98.38 94 LEU A O 1
ATOM 751 N N . ILE A 1 95 ? -6.755 -9.034 4.003 1.00 98.44 95 ILE A N 1
ATOM 752 C CA . ILE A 1 95 ? -6.489 -8.153 5.153 1.00 98.44 95 ILE A CA 1
ATOM 753 C C . ILE A 1 95 ? -7.295 -8.618 6.372 1.00 98.44 95 ILE A C 1
ATOM 755 O O . ILE A 1 95 ? -6.734 -8.823 7.450 1.00 98.44 95 ILE A O 1
ATOM 759 N N . GLN A 1 96 ? -8.598 -8.859 6.200 1.00 98.31 96 GLN A N 1
ATOM 760 C CA . GLN A 1 96 ? -9.461 -9.341 7.282 1.00 98.31 96 GLN A CA 1
ATOM 761 C C . GLN A 1 96 ? -9.029 -10.722 7.796 1.00 98.31 96 GLN A C 1
ATOM 763 O O . GLN A 1 96 ? -9.039 -10.974 9.002 1.00 98.31 96 GLN A O 1
ATOM 768 N N . GLY A 1 97 ? -8.650 -11.628 6.891 1.00 98.19 97 GLY A N 1
ATOM 769 C CA . GLY A 1 97 ? -8.20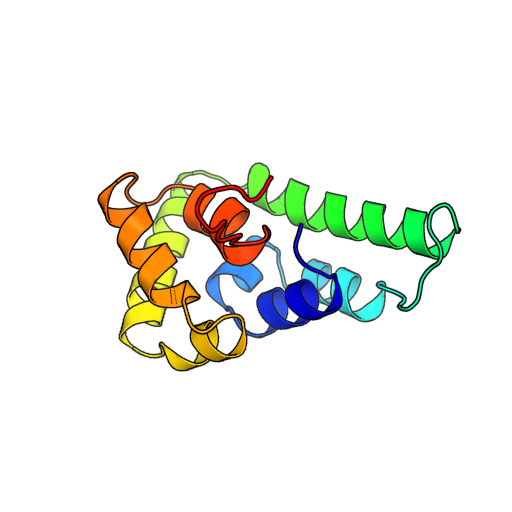3 -12.976 7.226 1.00 98.19 97 GLY A CA 1
ATOM 770 C C . GLY A 1 97 ? -6.898 -12.993 8.020 1.00 98.19 97 GLY A C 1
ATOM 771 O O . GLY A 1 97 ? -6.794 -13.726 9.004 1.00 98.19 97 GLY A O 1
ATOM 772 N N . LEU A 1 98 ? -5.921 -12.172 7.630 1.00 98.31 98 LEU A N 1
ATOM 773 C CA . LEU A 1 98 ? -4.641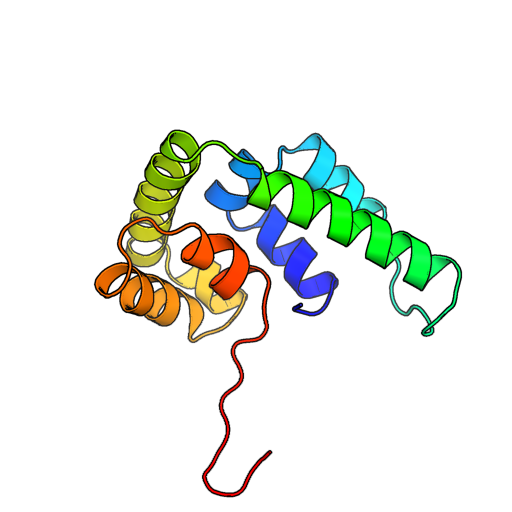 -12.075 8.331 1.00 98.31 98 LEU A CA 1
ATOM 774 C C . LEU A 1 98 ? -4.771 -11.349 9.668 1.00 98.31 98 LEU A C 1
ATOM 776 O O . LEU A 1 98 ? -4.167 -11.788 10.643 1.00 98.31 98 LEU A O 1
ATOM 780 N N . ASN A 1 99 ? -5.630 -10.333 9.769 1.00 98.19 99 ASN A N 1
ATOM 781 C CA . ASN A 1 99 ? -5.874 -9.662 11.045 1.00 98.19 99 ASN A CA 1
ATOM 782 C C . ASN A 1 99 ? -6.485 -10.599 12.101 1.00 98.19 99 ASN A C 1
ATOM 784 O O . ASN A 1 99 ? -6.196 -10.471 13.284 1.00 98.19 99 ASN A O 1
ATOM 788 N N . LYS A 1 100 ? -7.301 -11.581 11.696 1.00 98.12 100 LYS A N 1
ATOM 789 C CA . LYS A 1 100 ? -7.817 -12.602 12.628 1.00 98.12 100 LYS A CA 1
ATOM 790 C C . LYS A 1 100 ? -6.708 -13.466 13.239 1.00 98.12 100 LYS A C 1
ATOM 792 O O . LYS A 1 100 ? -6.907 -14.011 14.319 1.00 98.12 100 LYS A O 1
ATOM 797 N N . GLN A 1 101 ? -5.582 -13.621 12.544 1.00 97.81 101 GLN A N 1
ATOM 798 C CA . GLN A 1 101 ? -4.436 -14.415 13.000 1.00 97.81 101 GLN A CA 1
ATOM 799 C C . GLN A 1 101 ? -3.435 -13.560 13.782 1.00 97.81 101 GLN A C 1
ATOM 801 O O . GLN A 1 101 ? -2.933 -13.996 14.814 1.00 97.81 101 GLN A O 1
ATOM 806 N N . PHE A 1 102 ? -3.192 -12.337 13.307 1.00 97.38 102 PHE A N 1
ATOM 807 C CA . PHE A 1 102 ? -2.265 -11.372 13.890 1.00 97.38 102 PHE A CA 1
ATOM 808 C C . PHE A 1 102 ? -2.963 -10.010 14.012 1.00 97.38 102 PHE A C 1
ATOM 810 O O . PHE A 1 102 ? -2.862 -9.176 13.105 1.00 97.38 102 PHE A O 1
ATOM 817 N N . PRO A 1 103 ? -3.731 -9.794 15.095 1.00 97.94 103 PRO A N 1
ATOM 818 C CA . PRO A 1 103 ? -4.495 -8.567 15.268 1.00 97.9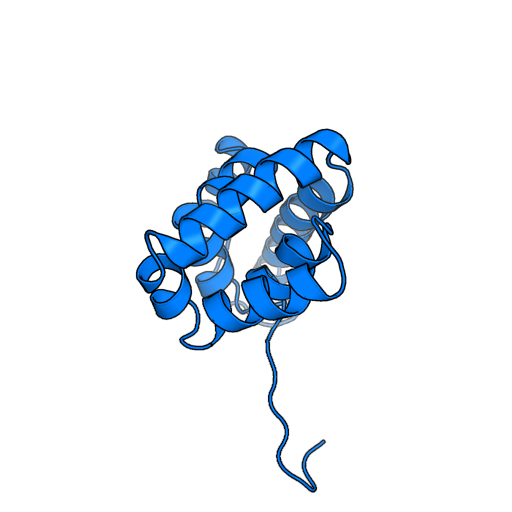4 103 PRO A CA 1
ATOM 819 C C . PRO A 1 103 ? -3.597 -7.334 15.272 1.00 97.94 103 PRO A C 1
ATOM 821 O O . PRO A 1 103 ? -2.623 -7.277 16.021 1.00 97.94 103 PRO A O 1
ATOM 824 N N . ASN A 1 104 ? -3.962 -6.339 14.459 1.00 96.69 104 ASN A N 1
ATOM 825 C CA . ASN A 1 104 ? -3.316 -5.026 14.406 1.00 96.69 104 ASN A CA 1
ATOM 826 C C . ASN A 1 104 ? -1.819 -5.048 14.035 1.00 96.69 104 ASN A C 1
ATOM 828 O O . ASN A 1 104 ? -1.087 -4.112 14.355 1.00 96.69 104 ASN A O 1
ATOM 832 N N . ASP A 1 105 ? -1.366 -6.098 13.349 1.00 98.06 105 ASP A N 1
ATOM 833 C CA . ASP A 1 105 ? 0.037 -6.278 12.974 1.00 98.06 105 ASP A CA 1
ATOM 834 C C . ASP A 1 105 ? 0.461 -5.376 11.796 1.00 98.06 105 ASP A C 1
ATOM 836 O O . ASP A 1 105 ? -0.304 -5.142 10.852 1.00 98.06 105 ASP A O 1
ATOM 840 N N . ILE A 1 106 ? 1.715 -4.908 11.803 1.00 98.12 106 ILE A N 1
ATOM 841 C CA . ILE A 1 106 ? 2.293 -4.100 10.714 1.00 98.12 106 ILE A CA 1
ATOM 842 C C . ILE A 1 106 ? 2.292 -4.838 9.363 1.00 98.12 106 ILE A C 1
ATOM 844 O O . ILE A 1 106 ? 2.233 -4.207 8.303 1.00 98.12 106 ILE A O 1
ATOM 848 N N . GLY A 1 107 ? 2.284 -6.173 9.381 1.00 98.06 107 GLY A N 1
ATOM 849 C CA . GLY A 1 107 ? 2.142 -7.058 8.229 1.00 98.06 107 GLY A CA 1
ATOM 850 C C . GLY A 1 107 ? 0.871 -6.821 7.412 1.00 98.06 107 GLY A C 1
ATOM 851 O O . GLY A 1 107 ? 0.863 -7.072 6.202 1.00 98.06 107 GLY A O 1
ATOM 852 N N . LEU A 1 108 ? -0.178 -6.257 8.018 1.00 98.50 108 LEU A N 1
ATOM 853 C CA . LEU A 1 108 ? -1.385 -5.842 7.298 1.00 98.50 108 LEU A CA 1
ATOM 854 C C . LEU A 1 108 ? -1.102 -4.694 6.320 1.00 98.50 108 LEU A C 1
ATOM 856 O O . LEU A 1 108 ? -1.717 -4.631 5.259 1.00 98.50 108 LEU A O 1
ATOM 860 N N . PHE A 1 109 ? -0.123 -3.841 6.623 1.00 98.56 109 PHE A N 1
ATOM 861 C CA . PHE A 1 109 ? 0.371 -2.821 5.702 1.00 98.56 109 PHE A CA 1
ATOM 862 C C . PHE A 1 109 ? 1.497 -3.372 4.827 1.00 98.56 109 PHE A C 1
ATOM 864 O O . PHE A 1 109 ? 1.359 -3.453 3.605 1.00 98.56 109 PHE A O 1
ATOM 871 N N . CYS A 1 110 ? 2.617 -3.777 5.433 1.00 97.38 110 CYS A N 1
ATOM 872 C CA . CYS A 1 110 ? 3.832 -4.076 4.677 1.00 97.38 110 CYS A CA 1
ATOM 873 C C . CYS A 1 110 ? 3.699 -5.348 3.828 1.00 97.38 110 CYS A C 1
ATOM 875 O O . CYS A 1 110 ? 4.229 -5.391 2.721 1.00 97.38 110 CYS A O 1
ATOM 877 N N . GLY A 1 111 ? 2.947 -6.347 4.293 1.00 97.69 111 GLY A N 1
ATOM 878 C CA . GLY A 1 111 ? 2.664 -7.574 3.555 1.00 97.69 111 GLY A CA 1
ATOM 879 C C . GLY A 1 111 ? 1.551 -7.380 2.530 1.00 97.69 111 GLY A C 1
ATOM 880 O O . GLY A 1 111 ? 1.788 -7.498 1.329 1.00 97.69 111 GLY A O 1
ATOM 881 N N . CYS A 1 112 ? 0.340 -7.057 2.990 1.00 98.19 112 CYS A N 1
ATOM 882 C CA . CYS A 1 112 ? -0.845 -7.063 2.123 1.00 98.19 112 CYS A CA 1
ATOM 883 C C . CYS A 1 112 ? -0.813 -5.962 1.053 1.00 98.19 112 CYS A C 1
ATOM 885 O O . CYS A 1 112 ? -1.210 -6.199 -0.092 1.00 98.19 112 CYS A O 1
ATOM 887 N N . LEU A 1 113 ? -0.344 -4.759 1.407 1.00 98.31 113 LEU A N 1
ATOM 888 C CA . LEU A 1 113 ? -0.410 -3.597 0.518 1.00 98.31 113 LEU A CA 1
ATOM 889 C C . LEU A 1 113 ? 0.839 -3.443 -0.356 1.00 98.31 113 LEU A C 1
ATOM 891 O O . LEU A 1 113 ? 0.722 -2.941 -1.472 1.00 98.31 113 LEU A O 1
ATOM 895 N N . LEU A 1 114 ? 2.020 -3.893 0.095 1.00 98.38 114 LEU A N 1
ATOM 896 C CA . LEU A 1 114 ? 3.280 -3.658 -0.631 1.00 98.38 114 LEU A CA 1
ATOM 897 C C . LEU A 1 114 ? 3.852 -4.894 -1.346 1.00 98.38 114 LEU A C 1
ATOM 899 O O . LEU A 1 114 ? 4.684 -4.746 -2.251 1.00 98.38 114 LEU A O 1
ATOM 903 N N . LEU A 1 115 ? 3.439 -6.112 -0.979 1.00 98.56 115 LEU A N 1
ATOM 904 C CA . LEU A 1 115 ? 3.950 -7.356 -1.569 1.00 98.56 115 LEU A CA 1
ATOM 905 C C . LEU A 1 115 ? 2.931 -8.031 -2.493 1.00 98.56 115 LEU A C 1
ATOM 907 O O . LEU A 1 115 ? 1.728 -7.781 -2.450 1.00 98.56 115 LEU A O 1
ATOM 911 N N . ASN A 1 116 ? 3.438 -8.887 -3.379 1.00 98.31 116 ASN A N 1
ATOM 912 C CA . ASN A 1 116 ? 2.593 -9.652 -4.288 1.00 98.31 116 ASN A CA 1
ATOM 913 C C . ASN A 1 116 ? 1.874 -10.756 -3.510 1.00 98.31 116 ASN A C 1
ATOM 915 O O . ASN A 1 116 ? 2.524 -11.571 -2.857 1.00 98.31 116 ASN A O 1
ATOM 919 N N . HIS A 1 117 ? 0.550 -10.819 -3.635 1.00 97.69 117 HIS A N 1
ATOM 920 C CA . HIS A 1 117 ? -0.227 -11.962 -3.169 1.00 97.69 117 HIS A CA 1
ATOM 921 C C . HIS A 1 117 ? -0.228 -13.038 -4.262 1.00 97.69 117 HIS A C 1
ATOM 923 O O . HIS A 1 117 ? -1.049 -13.016 -5.184 1.00 97.69 117 HIS A O 1
ATOM 929 N N . VAL A 1 118 ? 0.732 -13.956 -4.180 1.00 97.12 118 VAL A N 1
ATOM 930 C CA . VAL A 1 118 ? 0.924 -15.021 -5.171 1.00 97.12 118 VAL A CA 1
ATOM 931 C C . VAL A 1 118 ? 0.115 -16.250 -4.768 1.00 97.12 118 VAL A C 1
ATOM 933 O O . VAL A 1 118 ? 0.218 -16.720 -3.639 1.00 97.12 118 VAL A O 1
ATOM 936 N N . GLY A 1 119 ? -0.692 -16.762 -5.696 1.00 96.00 119 GLY A N 1
ATOM 937 C CA . GLY A 1 119 ? -1.288 -18.089 -5.591 1.00 96.00 119 GLY A CA 1
ATOM 938 C C . GLY A 1 119 ? -0.516 -19.046 -6.487 1.00 96.00 119 GLY A C 1
ATOM 939 O O . GLY A 1 119 ? -0.274 -18.707 -7.641 1.00 96.00 119 GLY A O 1
ATOM 940 N N . LEU A 1 120 ? -0.134 -20.203 -5.951 1.00 96.69 120 LEU A N 1
ATOM 941 C CA . LEU A 1 120 ? 0.485 -21.284 -6.713 1.00 96.69 120 LEU A CA 1
ATOM 942 C C . LEU A 1 120 ? -0.479 -22.465 -6.779 1.00 96.69 120 LEU A C 1
ATOM 944 O O . LEU A 1 120 ? -1.011 -22.911 -5.758 1.00 96.69 120 LEU A O 1
ATOM 948 N N . ASN A 1 121 ? -0.690 -22.986 -7.979 1.00 97.25 121 ASN A N 1
ATOM 949 C CA . ASN A 1 121 ? -1.371 -24.250 -8.186 1.00 97.25 121 ASN A CA 1
ATOM 950 C C . ASN A 1 121 ? -0.456 -25.413 -7.798 1.00 97.25 121 ASN A C 1
ATOM 952 O O . ASN A 1 121 ? 0.772 -25.307 -7.750 1.00 97.25 121 ASN A O 1
ATOM 956 N N . LYS A 1 122 ? -1.059 -26.576 -7.546 1.00 96.81 122 LYS A N 1
ATOM 957 C CA . LYS A 1 122 ? -0.304 -27.789 -7.229 1.00 96.81 122 LYS A CA 1
ATOM 958 C C . LYS A 1 122 ? 0.663 -28.124 -8.374 1.00 96.81 122 LYS A C 1
ATOM 960 O O . LYS A 1 122 ? 0.222 -28.509 -9.452 1.00 96.81 122 LYS A O 1
ATOM 965 N N . GLY A 1 123 ? 1.963 -28.045 -8.091 1.00 96.62 123 GLY A N 1
ATOM 966 C CA . GLY A 1 123 ? 3.043 -28.327 -9.043 1.00 96.62 123 GLY A CA 1
ATOM 967 C C . GLY A 1 123 ? 3.746 -27.089 -9.612 1.00 96.62 123 GLY A C 1
ATOM 968 O O . GLY A 1 123 ? 4.740 -27.261 -10.309 1.00 96.62 123 GLY A O 1
ATOM 969 N N . GLU A 1 124 ? 3.276 -25.874 -9.312 1.00 96.88 124 GLU A N 1
ATOM 970 C CA . GLU A 1 124 ? 3.973 -24.619 -9.638 1.00 96.88 124 GLU A CA 1
ATOM 971 C C . GLU A 1 124 ? 5.048 -24.280 -8.583 1.00 96.88 124 GLU A C 1
ATOM 973 O O . GLU A 1 124 ? 4.971 -24.754 -7.444 1.00 96.88 124 GLU A O 1
ATOM 978 N N . ALA A 1 125 ? 6.048 -23.476 -8.971 1.00 88.25 125 ALA A N 1
ATOM 979 C CA . ALA A 1 125 ? 7.166 -23.022 -8.136 1.00 88.25 125 ALA A CA 1
ATOM 980 C C . ALA A 1 125 ? 7.467 -21.535 -8.364 1.00 88.25 125 ALA A C 1
ATOM 982 O O . ALA A 1 125 ? 7.354 -21.093 -9.531 1.00 88.25 125 ALA A O 1
#

pLDDT: mean 97.71, std 1.13, range [88.25, 98.56]

Sequence (125 aa):
FKPLDQLAKTLTTVPELNEIIGQDLVDEFVSGIKLPAEVGSQDDVNNRKLLQKVFGKLMNTDDDVIKQQTAKLLERTEREPQVFKDIDSRLPELIQGLNKQFPNDIGLFCGCLLLNHVGLNKGEA

Secondary structure (DSSP, 8-state):
---HHHHHHHHHH-HHHHHHH-HHHHHHHHHH--SS--TTSHHHHHHHHHHHHHHHHHHTS-HHHHHHHHHHHHHHHHH-HHHHHTT-TTHHHHHHHHHTTSTT-THHHHTTTTS------TT--